Protein AF-A0A2H5W2K4-F1 (afdb_monomer_lite)

Foldseek 3Di:
DVVCVVVVHDPDPDACLVVCVVCVVVVAQEDADAFQQVVVVVRCVVSRHHYPHHDYDDDADDPVCVVVVVCCCPVRVGNDDRD

Sequence (83 aa):
MEANLQLGFAPDERSYEDCVAILHALGIRQIRLLSNNPQKIAALRKAGLEIVERVPLEVEPREETVAYLRAKKEKLGHLLSSV

Structure (mmCIF, N/CA/C/O backbone):
data_AF-A0A2H5W2K4-F1
#
_entry.id   AF-A0A2H5W2K4-F1
#
loop_
_atom_site.group_PDB
_atom_site.id
_atom_site.type_symbol
_atom_site.label_atom_id
_atom_site.label_alt_id
_atom_site.label_comp_id
_atom_site.label_asym_id
_atom_site.label_entity_id
_atom_site.label_seq_id
_atom_site.pdbx_PDB_ins_code
_atom_site.Cartn_x
_atom_site.Cartn_y
_atom_site.Cartn_z
_atom_site.occupancy
_atom_site.B_iso_or_equiv
_atom_site.auth_seq_id
_atom_site.auth_comp_id
_atom_site.auth_asym_id
_atom_site.auth_atom_id
_atom_site.pdbx_PDB_model_num
ATOM 1 N N . MET A 1 1 ? 0.770 2.225 -19.491 1.00 58.38 1 MET A N 1
ATOM 2 C CA . MET A 1 1 ? -0.245 3.298 -19.557 1.00 58.38 1 MET A CA 1
ATOM 3 C C . MET A 1 1 ? -0.808 3.426 -20.960 1.00 58.38 1 MET A C 1
ATOM 5 O O . MET A 1 1 ? -2.021 3.385 -21.085 1.00 58.38 1 MET A O 1
ATOM 9 N N . GLU A 1 2 ? 0.036 3.484 -21.996 1.00 62.56 2 GLU A N 1
ATOM 10 C CA . GLU A 1 2 ? -0.416 3.557 -23.397 1.00 62.56 2 GLU A CA 1
ATOM 11 C C . GLU A 1 2 ? -1.394 2.437 -23.774 1.00 62.56 2 GLU A C 1
ATOM 13 O O . GLU A 1 2 ? -2.425 2.729 -24.359 1.00 62.56 2 GLU A O 1
ATOM 18 N N . ALA A 1 3 ? -1.161 1.194 -23.338 1.00 67.50 3 ALA A N 1
A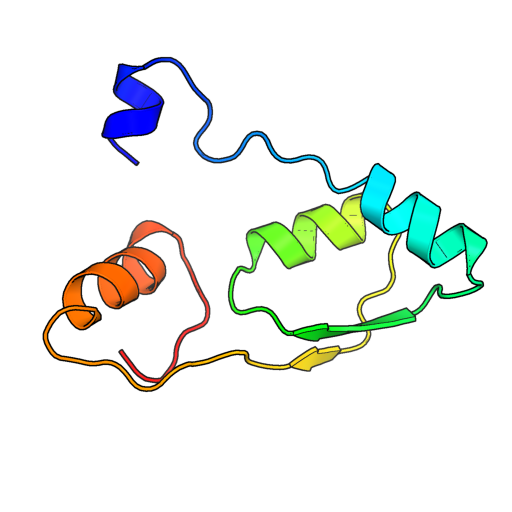TOM 19 C CA . ALA A 1 3 ? -2.081 0.085 -23.611 1.00 67.50 3 ALA A CA 1
ATOM 20 C C . ALA A 1 3 ? -3.506 0.291 -23.048 1.00 67.50 3 ALA A C 1
ATOM 22 O O . ALA A 1 3 ? -4.470 0.044 -23.760 1.00 67.50 3 ALA A O 1
ATOM 23 N N . ASN A 1 4 ? -3.662 0.783 -21.810 1.00 66.62 4 ASN A N 1
ATOM 24 C CA . ASN A 1 4 ? -4.993 0.989 -21.212 1.00 66.62 4 ASN A CA 1
ATOM 25 C C . ASN A 1 4 ? -5.761 2.105 -21.930 1.00 66.62 4 ASN A C 1
ATOM 27 O O . ASN A 1 4 ? -6.940 1.945 -22.222 1.00 66.62 4 ASN A O 1
ATOM 31 N N . LEU A 1 5 ? -5.072 3.201 -22.264 1.00 66.38 5 LEU A N 1
ATOM 32 C CA . LEU A 1 5 ? -5.671 4.338 -22.963 1.00 66.38 5 LEU A CA 1
ATOM 33 C C . LEU A 1 5 ? -6.069 3.980 -24.401 1.00 66.38 5 LEU A C 1
ATOM 35 O O . LEU A 1 5 ? -7.137 4.377 -24.852 1.00 66.38 5 LEU A O 1
ATOM 39 N N . GLN A 1 6 ? -5.247 3.188 -25.099 1.00 73.94 6 GLN A N 1
ATOM 40 C CA . GLN A 1 6 ? -5.556 2.669 -26.440 1.00 73.94 6 GLN A CA 1
ATOM 41 C C . GLN A 1 6 ? -6.795 1.763 -26.445 1.00 73.94 6 GLN A C 1
ATOM 43 O O . GLN A 1 6 ? -7.499 1.681 -27.445 1.00 73.94 6 GLN A O 1
ATOM 48 N N . LEU A 1 7 ? -7.076 1.110 -25.318 1.00 77.38 7 LEU A N 1
ATOM 49 C CA . LEU A 1 7 ? -8.243 0.255 -25.124 1.00 77.38 7 LEU A CA 1
ATOM 50 C C . LEU A 1 7 ? -9.455 1.002 -24.530 1.00 77.38 7 LEU A C 1
ATOM 52 O O . LEU A 1 7 ? -10.482 0.380 -24.283 1.00 77.38 7 LEU A O 1
ATOM 56 N N . GLY A 1 8 ? -9.354 2.319 -24.307 1.00 76.38 8 GLY A N 1
ATOM 57 C CA . GLY A 1 8 ? -10.440 3.146 -23.769 1.00 76.38 8 GLY A CA 1
ATOM 58 C C . GLY A 1 8 ? -10.663 3.032 -22.256 1.00 76.38 8 GLY A C 1
ATOM 59 O O . GLY A 1 8 ? -11.651 3.564 -21.759 1.00 76.38 8 GLY A O 1
ATOM 60 N N . PHE A 1 9 ? -9.761 2.377 -21.519 1.00 74.25 9 PHE A N 1
ATOM 61 C CA . PHE A 1 9 ? -9.855 2.233 -20.064 1.00 74.25 9 PHE A CA 1
ATOM 62 C C . PHE A 1 9 ? -9.154 3.374 -19.331 1.00 74.25 9 PHE A C 1
ATOM 64 O O . PHE A 1 9 ? -8.131 3.905 -19.788 1.00 74.25 9 PHE A O 1
ATOM 71 N N . ALA A 1 10 ? -9.651 3.704 -18.136 1.00 69.69 10 ALA A N 1
ATOM 72 C CA . ALA A 1 10 ? -8.924 4.611 -17.262 1.00 69.69 10 ALA A CA 1
ATOM 73 C C . ALA A 1 10 ? -7.563 4.001 -16.847 1.00 69.69 10 ALA A C 1
ATOM 75 O O . ALA A 1 10 ? -7.384 2.778 -16.821 1.00 69.69 10 ALA A O 1
ATOM 76 N N . PRO A 1 11 ? -6.572 4.833 -16.478 1.00 66.81 11 PRO A N 1
ATOM 77 C CA . PRO A 1 11 ? -5.288 4.338 -15.990 1.00 66.81 11 PRO A CA 1
ATOM 78 C C . PRO A 1 11 ? -5.400 3.443 -14.746 1.00 66.81 11 PRO A C 1
ATOM 80 O O . PRO A 1 11 ? -4.555 2.568 -14.556 1.00 66.81 11 PRO A O 1
ATOM 83 N N . ASP A 1 12 ? -6.432 3.663 -13.924 1.00 71.81 12 ASP A N 1
ATOM 84 C CA . ASP A 1 12 ? -6.794 2.849 -12.764 1.00 71.81 12 ASP A CA 1
ATOM 85 C C . ASP A 1 12 ? -8.307 2.964 -12.490 1.00 71.81 12 ASP A C 1
ATOM 87 O O . ASP A 1 12 ? -8.789 4.045 -12.159 1.00 71.81 12 ASP A O 1
ATOM 91 N N . GLU A 1 13 ? -9.055 1.866 -12.633 1.00 74.00 13 GLU A N 1
ATOM 92 C CA . GLU A 1 13 ? -10.512 1.803 -12.386 1.00 74.00 13 GLU A CA 1
ATOM 93 C C . GLU A 1 13 ? -10.870 1.166 -11.034 1.00 74.00 13 GLU A C 1
ATOM 95 O O . GLU A 1 13 ? -12.034 0.894 -10.746 1.00 74.00 13 GLU A O 1
ATOM 100 N N . ARG A 1 14 ? -9.878 0.880 -10.185 1.00 82.69 14 ARG A N 1
ATOM 101 C CA . ARG A 1 14 ? -10.126 0.149 -8.938 1.00 82.69 14 ARG A CA 1
ATOM 102 C C . ARG A 1 14 ? -10.856 1.015 -7.911 1.00 82.69 14 ARG A C 1
ATOM 104 O O . ARG A 1 14 ? -10.380 2.089 -7.544 1.00 82.69 14 ARG A O 1
ATOM 111 N N . SER A 1 15 ? -11.941 0.473 -7.357 1.00 83.38 15 SER A N 1
ATOM 112 C CA . SER A 1 15 ? -12.539 0.931 -6.098 1.00 83.38 15 SER A CA 1
ATOM 113 C C . SER A 1 15 ? -11.993 0.117 -4.922 1.00 83.38 15 SER A C 1
ATOM 115 O O . SER A 1 15 ? -11.701 -1.069 -5.059 1.00 83.38 15 SER A O 1
ATOM 117 N N . TYR A 1 16 ? -11.848 0.758 -3.760 1.00 89.62 16 TYR A N 1
ATOM 118 C CA . TYR A 1 16 ? -11.421 0.111 -2.513 1.00 89.62 16 TYR A CA 1
ATOM 119 C C . TYR A 1 16 ? -12.527 0.083 -1.449 1.00 89.62 16 TYR A C 1
ATOM 121 O O . TYR A 1 16 ? -12.260 -0.296 -0.310 1.00 89.62 16 TYR A O 1
ATOM 129 N N . GLU A 1 17 ? -13.751 0.478 -1.801 1.00 90.75 17 GLU A N 1
ATOM 130 C CA . GLU A 1 17 ? -14.886 0.548 -0.873 1.00 90.75 17 GLU A CA 1
ATOM 131 C C . GLU A 1 17 ? -15.177 -0.812 -0.227 1.00 90.75 17 GLU A C 1
ATOM 133 O O . GLU A 1 17 ? -15.262 -0.899 0.997 1.00 90.75 17 GLU A O 1
ATOM 138 N N . ASP A 1 18 ? -15.182 -1.889 -1.017 1.00 92.31 18 ASP A N 1
ATOM 139 C CA . ASP A 1 18 ? -15.386 -3.252 -0.511 1.00 92.31 18 ASP A CA 1
ATOM 140 C C . ASP A 1 18 ? -14.286 -3.676 0.471 1.00 92.31 18 ASP A C 1
ATOM 142 O O . ASP A 1 18 ? -14.556 -4.284 1.509 1.00 92.31 18 ASP A O 1
ATOM 146 N N . CYS A 1 19 ? -13.027 -3.317 0.187 1.00 92.00 19 CYS A N 1
ATOM 147 C CA . CYS A 1 19 ? -11.914 -3.601 1.092 1.00 92.00 19 CYS A CA 1
ATOM 148 C C . CYS A 1 19 ? -12.107 -2.903 2.441 1.00 92.00 19 CYS A C 1
ATOM 150 O O . CYS A 1 19 ? -11.876 -3.510 3.488 1.00 92.00 19 CYS A O 1
ATOM 152 N N . VAL A 1 20 ? -12.530 -1.635 2.424 1.00 94.44 20 VAL A N 1
ATOM 153 C CA . VAL A 1 20 ? -12.794 -0.880 3.653 1.00 94.44 20 VAL A CA 1
ATOM 154 C C . VAL A 1 20 ? -13.994 -1.459 4.397 1.00 94.44 20 VAL A C 1
ATOM 156 O O . VAL A 1 20 ? -13.909 -1.625 5.610 1.00 94.44 20 VAL A O 1
ATOM 159 N N . ALA A 1 21 ? -15.062 -1.850 3.700 1.00 95.19 21 ALA A N 1
ATOM 160 C CA . ALA A 1 21 ? -16.234 -2.476 4.310 1.00 95.19 21 ALA A CA 1
ATOM 161 C C . ALA A 1 21 ? -15.878 -3.776 5.052 1.00 95.19 21 ALA A C 1
ATOM 163 O O . ALA A 1 21 ? -16.289 -3.962 6.199 1.00 95.19 21 ALA A O 1
ATOM 164 N N . ILE A 1 22 ? -15.054 -4.639 4.445 1.00 96.56 22 ILE A N 1
ATOM 165 C CA . ILE A 1 22 ? -14.576 -5.880 5.076 1.00 96.56 22 ILE A CA 1
ATOM 166 C C . ILE A 1 22 ? -13.752 -5.571 6.327 1.00 96.56 22 ILE A C 1
ATOM 168 O O . ILE A 1 22 ? -14.027 -6.109 7.399 1.00 96.56 22 ILE A O 1
ATOM 172 N N . LEU A 1 23 ? -12.760 -4.680 6.221 1.00 96.25 23 LEU A N 1
ATOM 173 C CA . LEU A 1 23 ? -11.949 -4.276 7.373 1.00 96.25 23 LEU A CA 1
ATOM 174 C C . LEU A 1 23 ? -12.824 -3.681 8.477 1.00 96.25 23 LEU A C 1
ATOM 176 O O . LEU A 1 23 ? -12.626 -3.967 9.658 1.00 96.25 23 LEU A O 1
ATOM 180 N N . HIS A 1 24 ? -13.842 -2.915 8.088 1.00 96.00 24 HIS A N 1
ATOM 181 C CA . HIS A 1 24 ? -14.751 -2.308 9.030 1.00 96.00 24 HIS A CA 1
ATOM 182 C C . HIS A 1 24 ? -15.620 -3.325 9.767 1.00 96.00 24 HIS A C 1
ATOM 184 O O . HIS A 1 24 ? -15.824 -3.163 10.974 1.00 96.00 24 HIS A O 1
ATOM 190 N N . ALA A 1 25 ? -16.097 -4.355 9.067 1.00 97.44 25 ALA A N 1
ATOM 191 C CA . ALA A 1 25 ? -16.837 -5.470 9.649 1.00 97.44 25 ALA A CA 1
ATOM 192 C C . ALA A 1 25 ? -15.980 -6.273 10.644 1.00 97.44 25 ALA A C 1
ATOM 194 O O . ALA A 1 25 ? -16.500 -6.767 11.640 1.00 97.44 25 ALA A O 1
ATOM 195 N N . LEU A 1 26 ? -14.661 -6.326 10.432 1.00 97.44 26 LEU A N 1
ATOM 196 C CA . LEU A 1 26 ? -13.694 -6.912 11.370 1.00 97.44 26 LEU A CA 1
ATOM 197 C C . LEU A 1 26 ? -13.328 -5.981 12.544 1.00 97.44 26 LEU A C 1
ATOM 199 O O . LEU A 1 26 ? -12.463 -6.318 13.347 1.00 97.44 26 LEU A O 1
ATOM 203 N N . GLY A 1 27 ? -13.947 -4.799 12.648 1.00 97.06 27 GLY A N 1
ATOM 204 C CA . GLY A 1 27 ? -13.656 -3.812 13.695 1.00 97.06 27 GLY A CA 1
ATOM 205 C C . GLY A 1 27 ? -12.360 -3.023 13.483 1.00 97.06 27 GLY A C 1
ATOM 206 O O . GLY A 1 27 ? -11.970 -2.236 14.342 1.00 97.06 27 GLY A O 1
ATOM 207 N N . ILE A 1 28 ? -11.698 -3.182 12.335 1.00 97.12 28 ILE A N 1
ATOM 208 C CA . ILE A 1 28 ? -10.461 -2.475 12.006 1.00 97.12 28 ILE A CA 1
ATOM 209 C C . ILE A 1 28 ? -10.827 -1.115 11.410 1.00 97.12 28 ILE A C 1
ATOM 211 O O . ILE A 1 28 ? -11.644 -1.018 10.496 1.00 97.12 28 ILE A O 1
ATOM 215 N N . ARG A 1 29 ? -10.238 -0.047 11.948 1.00 93.69 29 ARG A N 1
ATOM 216 C CA . ARG A 1 29 ? -10.409 1.336 11.457 1.00 93.69 29 ARG A CA 1
ATOM 217 C C . ARG A 1 29 ? -9.083 1.996 11.087 1.00 93.69 29 ARG A C 1
ATOM 219 O O . ARG A 1 29 ? -9.060 2.855 10.213 1.00 93.69 29 ARG A O 1
ATOM 226 N N . GLN A 1 30 ? -7.997 1.544 11.712 1.00 96.44 30 GLN A N 1
ATOM 227 C CA . GLN A 1 30 ? -6.641 2.053 11.538 1.00 96.44 30 GLN A CA 1
ATOM 228 C C . GLN A 1 30 ? -5.706 0.946 11.070 1.00 96.44 30 GLN A C 1
ATOM 230 O O . GLN A 1 30 ? -5.716 -0.150 11.632 1.00 96.44 30 GLN A O 1
ATOM 235 N N . ILE A 1 31 ? -4.880 1.236 10.062 1.00 96.25 31 ILE A N 1
ATOM 236 C CA . ILE A 1 31 ? -3.881 0.289 9.559 1.00 96.25 31 ILE A CA 1
ATOM 237 C C . ILE A 1 31 ? -2.518 0.936 9.306 1.00 96.25 31 ILE A C 1
ATOM 239 O O . ILE A 1 31 ? -2.405 2.101 8.917 1.00 96.25 31 ILE A O 1
ATOM 243 N N . ARG A 1 32 ? -1.475 0.114 9.439 1.00 97.44 32 ARG A N 1
ATOM 244 C CA . ARG A 1 32 ? -0.161 0.355 8.838 1.00 97.44 32 ARG A CA 1
ATOM 245 C C . ARG A 1 32 ? -0.172 -0.287 7.452 1.00 97.44 32 ARG A C 1
ATOM 247 O O . ARG A 1 32 ? -0.237 -1.509 7.334 1.00 97.44 32 ARG A O 1
ATOM 254 N N . LEU A 1 33 ? -0.192 0.521 6.397 1.00 96.75 33 LEU A N 1
ATOM 255 C CA . LEU A 1 33 ? -0.393 0.034 5.034 1.00 96.75 33 LEU A CA 1
ATOM 256 C C . LEU A 1 33 ? 0.937 -0.309 4.359 1.00 96.75 33 LEU A C 1
ATOM 258 O O . LEU A 1 33 ? 1.759 0.575 4.122 1.00 96.75 33 LEU A O 1
ATOM 262 N N . LEU A 1 34 ? 1.085 -1.567 3.942 1.00 96.69 34 LEU A N 1
ATOM 263 C CA . LEU A 1 34 ? 2.155 -2.021 3.052 1.00 96.69 34 LEU A CA 1
ATOM 264 C C . LEU A 1 34 ? 1.856 -1.584 1.607 1.00 96.69 34 LEU A C 1
ATOM 266 O O . LEU A 1 34 ? 1.007 -2.176 0.935 1.00 96.69 34 LEU A O 1
ATOM 270 N N . SER A 1 35 ? 2.498 -0.516 1.124 1.00 94.38 35 SER A N 1
ATOM 271 C CA . SER A 1 35 ? 2.299 -0.022 -0.249 1.00 94.38 35 SER A CA 1
ATOM 272 C C . SER A 1 35 ? 3.405 0.929 -0.715 1.00 94.38 35 SER A C 1
ATOM 274 O O . SER A 1 35 ? 3.849 1.814 0.021 1.00 94.38 35 SER A O 1
ATOM 276 N N . ASN A 1 36 ? 3.744 0.824 -2.004 1.00 93.06 36 ASN A N 1
ATOM 277 C CA . ASN A 1 36 ? 4.558 1.813 -2.726 1.00 93.06 36 ASN A CA 1
ATOM 278 C C . ASN A 1 36 ? 3.730 2.660 -3.700 1.00 93.06 36 ASN A C 1
ATOM 280 O O . ASN A 1 36 ? 4.269 3.562 -4.330 1.00 93.06 36 ASN A O 1
ATOM 284 N N . ASN A 1 37 ? 2.438 2.365 -3.866 1.00 92.62 37 ASN A N 1
ATOM 285 C CA . ASN A 1 37 ? 1.561 3.135 -4.740 1.00 92.62 37 ASN A CA 1
ATOM 286 C C . ASN A 1 37 ? 0.856 4.237 -3.924 1.00 92.62 37 ASN A C 1
ATOM 288 O O . ASN A 1 37 ? -0.019 3.897 -3.116 1.00 92.62 37 ASN A O 1
ATOM 292 N N . PRO A 1 38 ? 1.177 5.529 -4.126 1.00 90.69 38 PRO A N 1
ATOM 293 C CA . PRO A 1 38 ? 0.508 6.624 -3.424 1.00 90.69 38 PRO A CA 1
ATOM 294 C C . PRO A 1 38 ? -0.972 6.772 -3.807 1.00 90.69 38 PRO A C 1
ATOM 296 O O . PRO A 1 38 ? -1.777 7.157 -2.962 1.00 90.69 38 PRO A O 1
ATOM 299 N N . GLN A 1 39 ? -1.371 6.393 -5.026 1.00 90.69 39 GLN A N 1
ATOM 300 C CA . GLN A 1 39 ? -2.775 6.440 -5.452 1.00 90.69 39 GLN A CA 1
ATOM 301 C C . GLN A 1 39 ? -3.638 5.474 -4.629 1.00 90.69 39 GLN A C 1
ATOM 303 O O . GLN A 1 39 ? -4.736 5.828 -4.210 1.00 90.69 39 GLN A O 1
ATOM 308 N N . LYS A 1 40 ? -3.104 4.290 -4.290 1.00 89.88 40 LYS A N 1
ATOM 309 C CA . LYS A 1 40 ? -3.772 3.329 -3.393 1.00 89.88 40 LYS A CA 1
ATOM 310 C C . LYS A 1 40 ? -3.985 3.907 -1.990 1.00 89.88 40 LYS A C 1
ATOM 312 O O . LYS A 1 40 ? -5.036 3.690 -1.396 1.00 89.88 40 LYS A O 1
ATOM 317 N N . ILE A 1 41 ? -3.008 4.655 -1.470 1.00 92.62 41 ILE A N 1
ATOM 318 C CA . ILE A 1 41 ? -3.112 5.325 -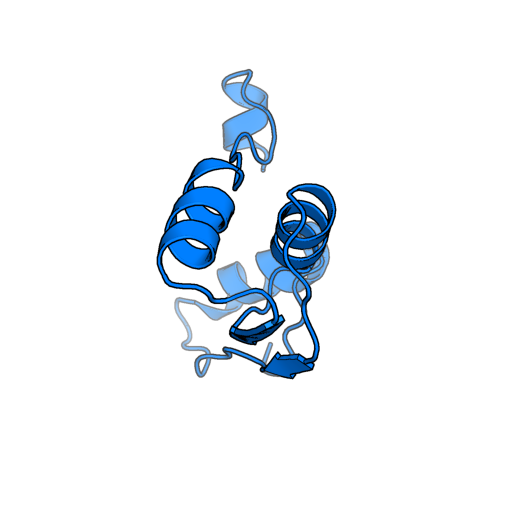0.161 1.00 92.62 41 ILE A CA 1
ATOM 319 C C . ILE A 1 41 ? -4.246 6.356 -0.197 1.00 92.62 41 ILE A C 1
ATOM 321 O O . ILE A 1 41 ? -5.099 6.366 0.689 1.00 92.62 41 ILE A O 1
ATOM 325 N N . ALA A 1 42 ? -4.271 7.202 -1.231 1.00 91.69 42 ALA A N 1
ATOM 326 C CA . ALA A 1 42 ? -5.298 8.226 -1.396 1.00 91.69 42 ALA A CA 1
ATOM 327 C C . ALA A 1 42 ? -6.701 7.615 -1.539 1.00 91.69 42 ALA A C 1
ATOM 329 O O . ALA A 1 42 ? -7.639 8.075 -0.889 1.00 91.69 42 ALA A O 1
ATOM 330 N N . ALA A 1 43 ? -6.836 6.551 -2.332 1.00 91.19 43 ALA A N 1
ATOM 331 C CA . ALA A 1 43 ? -8.113 5.885 -2.555 1.00 91.19 43 ALA A CA 1
ATOM 332 C C . ALA A 1 43 ? -8.661 5.214 -1.282 1.00 91.19 43 ALA A C 1
ATOM 334 O O . ALA A 1 43 ? -9.834 5.388 -0.965 1.00 91.19 43 ALA A O 1
ATOM 335 N N . LEU A 1 44 ? -7.815 4.528 -0.504 1.00 93.00 44 LEU A N 1
ATOM 336 C CA . LEU A 1 44 ? -8.216 3.926 0.776 1.00 93.00 44 LEU A CA 1
ATOM 337 C C . LEU A 1 44 ? -8.617 4.976 1.823 1.00 93.00 44 LEU A C 1
ATOM 339 O O . LEU A 1 44 ? -9.604 4.783 2.529 1.00 93.00 44 LEU A O 1
ATOM 343 N N . ARG A 1 45 ? -7.903 6.111 1.888 1.00 92.75 45 ARG A N 1
ATOM 344 C CA . ARG A 1 45 ? -8.295 7.241 2.749 1.00 92.75 45 ARG A CA 1
ATOM 345 C C . ARG A 1 45 ? -9.645 7.818 2.343 1.00 92.75 45 ARG A C 1
ATOM 347 O O . ARG A 1 45 ? -10.489 8.043 3.202 1.00 92.75 45 ARG A O 1
ATOM 354 N N . LYS A 1 46 ? -9.868 8.022 1.040 1.00 92.25 46 LYS A N 1
ATOM 355 C CA . LYS A 1 46 ? -11.150 8.509 0.509 1.00 92.25 46 LYS A CA 1
ATOM 356 C C . LYS A 1 46 ? -12.300 7.546 0.824 1.00 92.25 46 LYS A C 1
ATOM 358 O O . LYS A 1 46 ? -13.396 8.003 1.120 1.00 92.25 46 LYS A O 1
ATOM 363 N N . ALA A 1 47 ? -12.035 6.242 0.802 1.00 90.88 47 ALA A N 1
ATOM 364 C CA . ALA A 1 47 ? -12.997 5.205 1.163 1.00 90.88 47 ALA A CA 1
ATOM 365 C C . ALA A 1 47 ? -13.265 5.102 2.683 1.00 90.88 47 ALA A C 1
ATOM 367 O O . ALA A 1 47 ? -14.109 4.313 3.093 1.00 90.88 47 ALA A O 1
ATOM 368 N N . GLY A 1 48 ? -12.588 5.899 3.522 1.00 90.69 48 GLY A N 1
ATOM 369 C CA . GLY A 1 48 ? -12.871 6.009 4.958 1.00 90.69 48 GLY A CA 1
ATOM 370 C C . GLY A 1 48 ? -11.960 5.192 5.875 1.00 90.69 48 GLY A C 1
ATOM 371 O O . GLY A 1 48 ? -12.265 5.072 7.059 1.00 90.69 48 GLY A O 1
ATOM 372 N N . LEU A 1 49 ? -10.851 4.647 5.363 1.00 94.69 49 LEU A N 1
ATOM 373 C CA . LEU A 1 49 ? -9.872 3.920 6.173 1.00 94.69 49 LEU A CA 1
ATOM 374 C C . LEU A 1 49 ? -8.753 4.846 6.663 1.00 94.69 49 LEU A C 1
ATOM 376 O O . LEU A 1 49 ? -8.106 5.542 5.873 1.00 94.69 49 LEU A O 1
ATOM 380 N N . GLU A 1 50 ? -8.467 4.810 7.961 1.00 95.81 50 GLU A N 1
ATOM 381 C CA . GLU A 1 50 ? -7.382 5.588 8.543 1.00 95.81 50 GLU A CA 1
ATOM 382 C C . GLU A 1 50 ? -6.039 4.863 8.353 1.00 95.81 50 GLU A C 1
ATOM 384 O O . GLU A 1 50 ? -5.817 3.744 8.817 1.00 95.81 50 GLU A O 1
ATOM 389 N N . ILE A 1 51 ? -5.116 5.510 7.640 1.00 96.12 51 ILE A N 1
ATOM 390 C CA . ILE A 1 51 ? -3.757 4.999 7.425 1.00 96.12 51 ILE A CA 1
ATOM 391 C C . ILE A 1 51 ? -2.815 5.774 8.336 1.00 96.12 51 ILE A C 1
ATOM 393 O O . ILE A 1 51 ? -2.442 6.907 8.006 1.00 96.12 51 ILE A O 1
ATOM 397 N N . VAL A 1 52 ? -2.432 5.139 9.445 1.00 97.00 52 VAL A N 1
ATOM 398 C CA . VAL A 1 52 ? -1.555 5.717 10.478 1.00 97.00 52 VAL A CA 1
ATOM 399 C C . VAL A 1 52 ? -0.082 5.678 10.078 1.00 97.00 52 VAL A C 1
ATOM 401 O O . VAL A 1 52 ? 0.706 6.513 10.503 1.00 97.00 52 VAL A O 1
ATOM 404 N N . GLU A 1 53 ? 0.292 4.741 9.207 1.00 96.50 53 GLU A N 1
ATOM 405 C CA . GLU A 1 53 ? 1.656 4.608 8.702 1.00 96.50 53 GLU A CA 1
ATOM 406 C C . GLU A 1 53 ? 1.647 3.977 7.310 1.00 96.50 53 GLU A C 1
ATOM 408 O O . GLU A 1 53 ? 0.865 3.064 7.031 1.00 96.50 53 GLU A O 1
ATOM 413 N N . ARG A 1 54 ? 2.551 4.430 6.439 1.00 95.25 54 ARG A N 1
ATOM 414 C CA . ARG A 1 54 ? 2.897 3.715 5.209 1.00 95.25 54 ARG A CA 1
ATOM 415 C C . ARG A 1 54 ? 4.185 2.937 5.444 1.00 95.25 54 ARG A C 1
ATOM 417 O O . ARG A 1 54 ? 5.238 3.541 5.631 1.00 95.25 54 ARG A O 1
ATOM 424 N N . VAL A 1 55 ? 4.105 1.620 5.322 1.00 96.25 55 VAL A N 1
ATOM 425 C CA . VAL A 1 55 ? 5.262 0.728 5.351 1.00 96.25 55 VAL A CA 1
ATOM 426 C C . VAL A 1 55 ? 5.688 0.440 3.901 1.00 96.25 55 VAL A C 1
ATOM 428 O O . VAL A 1 55 ? 4.851 0.000 3.103 1.00 96.25 55 VAL A O 1
ATOM 431 N N . PRO A 1 56 ? 6.946 0.724 3.506 1.00 94.00 56 PRO A N 1
ATOM 432 C CA . PRO A 1 56 ? 7.446 0.371 2.179 1.00 94.00 56 PRO A CA 1
ATOM 433 C C . PRO A 1 56 ? 7.336 -1.134 1.918 1.00 94.00 56 PRO A C 1
ATOM 435 O O . PRO A 1 56 ? 7.650 -1.943 2.785 1.00 94.00 56 PRO A O 1
ATOM 438 N N . LEU A 1 57 ? 6.911 -1.500 0.710 1.00 91.81 57 LEU A N 1
ATOM 439 C CA . LEU A 1 57 ? 6.854 -2.885 0.239 1.00 91.81 57 LEU A CA 1
ATOM 440 C C . LEU A 1 57 ? 7.731 -3.036 -1.005 1.0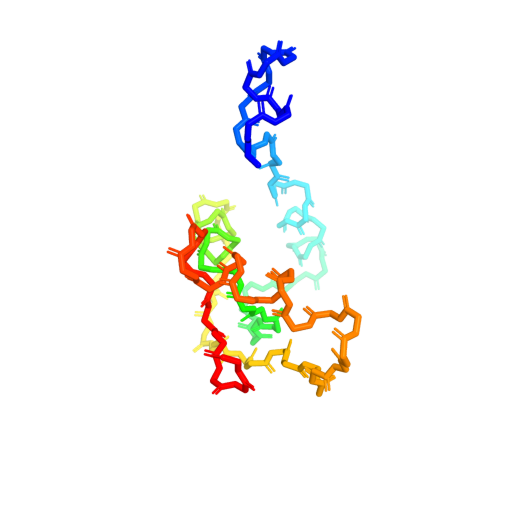0 91.81 57 LEU A C 1
ATOM 442 O O . LEU A 1 57 ? 7.238 -3.222 -2.117 1.00 91.81 57 LEU A O 1
ATOM 446 N N . GLU A 1 58 ? 9.031 -2.828 -0.844 1.00 89.44 58 GLU A N 1
ATOM 447 C CA . GLU A 1 58 ? 9.998 -2.923 -1.939 1.00 89.44 58 GLU A CA 1
ATOM 448 C C . GLU A 1 58 ? 10.488 -4.363 -2.108 1.00 89.44 58 GLU A C 1
ATOM 450 O O . GLU A 1 58 ? 10.605 -5.113 -1.142 1.00 89.44 58 GLU A O 1
ATOM 455 N N . VAL A 1 59 ? 10.747 -4.745 -3.355 1.00 87.00 59 VAL A N 1
ATOM 456 C CA . VAL A 1 59 ? 11.363 -6.024 -3.712 1.00 87.00 59 VAL A CA 1
ATOM 457 C C . VAL A 1 59 ? 12.651 -5.694 -4.440 1.00 87.00 59 VAL A C 1
ATOM 459 O O . VAL A 1 59 ? 12.673 -4.752 -5.233 1.00 87.00 59 VAL A O 1
ATOM 462 N N . GLU A 1 60 ? 13.700 -6.462 -4.169 1.00 88.88 60 GLU A N 1
ATOM 463 C CA . GLU A 1 60 ? 14.992 -6.254 -4.806 1.00 88.88 60 GLU A CA 1
ATOM 464 C C . GLU A 1 60 ? 14.866 -6.365 -6.337 1.00 88.88 60 GLU A C 1
ATOM 466 O O . GLU A 1 60 ? 14.315 -7.356 -6.842 1.00 88.88 60 GLU A O 1
ATOM 471 N N . PRO A 1 61 ? 15.310 -5.343 -7.089 1.00 89.00 61 PRO A N 1
ATOM 472 C CA . PRO A 1 61 ? 15.232 -5.356 -8.541 1.00 89.00 61 PRO A CA 1
ATOM 473 C C . PRO A 1 61 ? 16.104 -6.463 -9.124 1.00 89.00 61 PRO A C 1
ATOM 475 O O . PRO A 1 61 ? 17.207 -6.724 -8.655 1.00 89.00 61 PRO A O 1
ATOM 478 N N . ARG A 1 62 ? 15.618 -7.080 -10.196 1.00 91.62 62 ARG A N 1
ATOM 479 C CA . ARG A 1 62 ? 16.382 -8.007 -11.036 1.00 91.62 62 ARG A CA 1
ATOM 480 C C . ARG A 1 62 ? 16.482 -7.419 -12.431 1.00 91.62 62 ARG A C 1
ATOM 48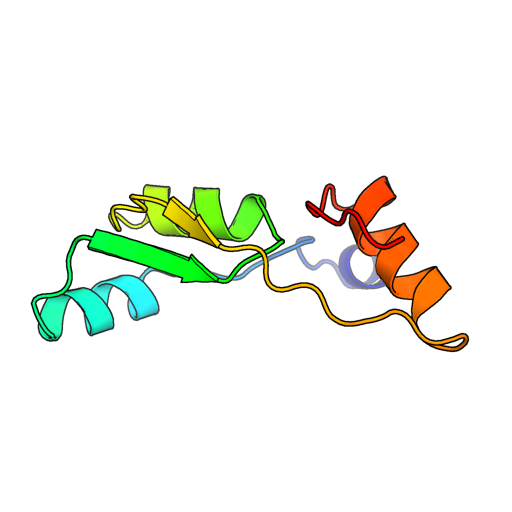2 O O . ARG A 1 62 ? 15.685 -6.543 -12.774 1.00 91.62 62 ARG A O 1
ATOM 489 N N . GLU A 1 63 ? 17.424 -7.892 -13.237 1.00 91.31 63 GLU A N 1
ATOM 490 C CA . GLU A 1 63 ? 17.651 -7.360 -14.587 1.00 91.31 63 GLU A CA 1
ATOM 491 C C . GLU A 1 63 ? 16.355 -7.284 -15.412 1.00 91.31 63 GLU A C 1
ATOM 493 O O . GLU A 1 63 ? 16.108 -6.287 -16.091 1.00 91.31 63 GLU A O 1
ATOM 498 N N . GLU A 1 64 ? 15.459 -8.264 -15.263 1.00 91.62 64 GLU A N 1
ATOM 499 C CA . GLU A 1 64 ? 14.191 -8.321 -15.994 1.00 91.62 64 GLU A CA 1
ATOM 500 C C . GLU A 1 64 ? 13.133 -7.337 -15.463 1.00 91.62 64 GLU A C 1
ATOM 502 O O . GLU A 1 64 ? 12.202 -6.967 -16.181 1.00 91.62 64 GLU A O 1
ATOM 507 N N . THR A 1 65 ? 13.239 -6.903 -14.202 1.00 89.56 65 THR A N 1
ATOM 508 C CA . THR A 1 65 ? 12.221 -6.078 -13.528 1.00 89.56 65 THR A CA 1
ATOM 509 C C . THR A 1 65 ? 12.614 -4.612 -13.378 1.00 89.56 65 THR A C 1
ATOM 511 O O . THR A 1 65 ? 11.728 -3.776 -13.185 1.00 89.56 65 THR A O 1
ATOM 514 N N . VAL A 1 66 ? 13.897 -4.261 -13.529 1.00 91.19 66 VAL A N 1
ATOM 515 C CA . VAL A 1 66 ? 14.402 -2.881 -13.379 1.00 91.19 66 VAL A CA 1
ATOM 516 C C . VAL A 1 66 ? 13.646 -1.896 -14.271 1.00 91.19 66 VAL A C 1
ATOM 518 O O . VAL A 1 66 ? 13.162 -0.876 -13.781 1.00 91.19 66 VAL A O 1
ATOM 521 N N . ALA A 1 67 ? 13.478 -2.199 -15.562 1.00 90.12 67 ALA A N 1
ATOM 522 C CA . ALA A 1 67 ? 12.790 -1.299 -16.492 1.00 90.12 67 ALA A CA 1
ATOM 523 C C . ALA A 1 67 ? 11.326 -1.049 -16.082 1.00 90.12 67 ALA A C 1
ATOM 525 O O . ALA A 1 67 ? 10.828 0.077 -16.133 1.00 90.12 67 ALA A O 1
ATOM 526 N N . TYR A 1 68 ? 10.646 -2.096 -15.614 1.00 88.75 68 TYR A N 1
ATOM 527 C CA . TYR A 1 68 ? 9.272 -2.011 -15.132 1.00 88.75 68 TYR A CA 1
ATOM 528 C C . TYR A 1 68 ? 9.155 -1.201 -13.834 1.00 88.75 68 TYR A C 1
ATOM 530 O O . TYR A 1 68 ? 8.265 -0.356 -13.700 1.00 88.75 68 TYR A O 1
ATOM 538 N N . LEU A 1 69 ? 10.054 -1.434 -12.877 1.00 89.25 69 LEU A N 1
ATOM 539 C CA . LEU A 1 69 ? 10.082 -0.716 -11.606 1.00 89.25 69 LEU A CA 1
ATOM 540 C C . LEU A 1 69 ? 10.431 0.770 -11.803 1.00 89.25 69 LEU A C 1
ATOM 542 O O . LEU A 1 69 ? 9.779 1.622 -11.196 1.00 89.25 69 LEU A O 1
ATOM 546 N N . ARG A 1 70 ? 11.352 1.101 -12.720 1.00 90.31 70 ARG A N 1
ATOM 547 C CA . ARG A 1 70 ? 11.614 2.492 -13.133 1.00 90.31 70 ARG A CA 1
ATOM 548 C C . ARG A 1 70 ? 10.388 3.145 -13.749 1.00 90.31 70 ARG A C 1
ATOM 550 O O . ARG A 1 70 ? 10.006 4.229 -13.325 1.00 90.31 70 ARG A O 1
ATOM 557 N N . ALA A 1 71 ? 9.697 2.464 -14.666 1.00 88.75 71 ALA A N 1
ATOM 558 C CA . ALA A 1 71 ? 8.458 2.988 -15.237 1.00 88.75 71 ALA A CA 1
ATOM 559 C C . ALA A 1 71 ? 7.398 3.263 -14.153 1.00 88.75 71 ALA A C 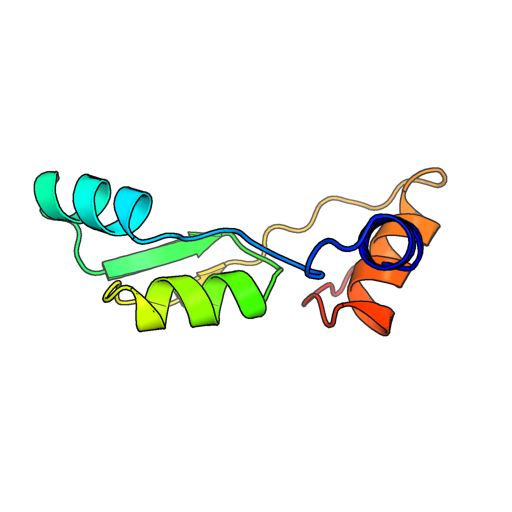1
ATOM 561 O O . ALA A 1 71 ? 6.717 4.286 -14.201 1.00 88.75 71 ALA A O 1
ATOM 562 N N . LYS A 1 72 ? 7.283 2.397 -13.139 1.00 86.69 72 LYS A N 1
ATOM 563 C CA . LYS A 1 72 ? 6.408 2.634 -11.981 1.00 86.69 72 LYS A CA 1
ATOM 564 C C . LYS A 1 72 ? 6.816 3.865 -11.172 1.00 86.69 72 LYS A C 1
ATOM 566 O O . LYS A 1 72 ? 5.944 4.634 -10.774 1.00 86.69 72 LYS A O 1
ATOM 571 N N . LYS A 1 73 ? 8.109 4.054 -10.921 1.00 89.12 73 LYS A N 1
ATOM 572 C CA . LYS A 1 73 ? 8.625 5.204 -10.170 1.00 89.12 73 LYS A CA 1
ATOM 573 C C . LYS A 1 73 ? 8.442 6.509 -10.944 1.00 89.12 73 LYS A C 1
ATOM 575 O O . LYS A 1 73 ? 7.775 7.417 -10.464 1.00 89.12 73 LYS A O 1
ATOM 580 N N . GLU A 1 74 ? 8.976 6.572 -12.157 1.00 89.25 74 GLU A N 1
ATOM 581 C CA . GLU A 1 74 ? 9.078 7.802 -12.947 1.00 89.25 74 GLU A CA 1
ATOM 582 C C . GLU A 1 74 ? 7.755 8.198 -13.604 1.00 89.25 74 GLU A C 1
ATOM 584 O O . GLU A 1 74 ? 7.394 9.370 -13.601 1.00 89.25 74 GLU A O 1
ATOM 589 N N . LYS A 1 75 ? 7.010 7.232 -14.159 1.00 85.00 75 LYS A N 1
ATOM 590 C CA . LYS A 1 75 ? 5.787 7.524 -14.928 1.00 85.00 75 LYS A CA 1
ATOM 591 C C . LYS A 1 75 ? 4.513 7.446 -14.089 1.00 85.00 75 LYS A C 1
ATOM 593 O O . LYS A 1 75 ? 3.538 8.109 -14.419 1.00 85.00 75 LYS A O 1
ATOM 598 N N . LEU A 1 76 ? 4.498 6.626 -13.034 1.00 83.75 76 LEU A N 1
ATOM 599 C CA . LEU A 1 76 ? 3.310 6.403 -12.191 1.00 83.75 76 LEU A CA 1
ATOM 600 C C . LEU A 1 76 ? 3.466 6.954 -10.763 1.00 83.75 76 LEU A C 1
ATOM 602 O O . LEU A 1 76 ? 2.548 6.819 -9.955 1.00 83.75 76 LEU A O 1
ATOM 606 N N . GLY A 1 77 ? 4.611 7.564 -10.439 1.00 86.69 77 GLY A N 1
ATOM 607 C CA . GLY A 1 77 ? 4.856 8.209 -9.148 1.00 86.69 77 GLY A CA 1
ATOM 608 C C . GLY A 1 77 ? 4.985 7.242 -7.969 1.00 86.69 77 GLY A C 1
ATOM 609 O O . GLY A 1 77 ? 4.719 7.628 -6.832 1.00 86.69 77 GLY A O 1
ATOM 610 N N . HIS A 1 78 ? 5.341 5.975 -8.204 1.00 90.19 78 HIS A N 1
ATOM 611 C CA . HIS A 1 78 ? 5.526 5.017 -7.113 1.00 90.19 78 HIS A CA 1
ATOM 612 C C . HIS A 1 78 ? 6.697 5.412 -6.201 1.00 90.19 78 HIS A C 1
ATOM 614 O O . HIS A 1 78 ? 7.767 5.810 -6.657 1.00 90.19 78 HIS A O 1
ATOM 620 N N . LEU A 1 79 ? 6.507 5.209 -4.898 1.00 89.50 79 LEU A N 1
ATOM 621 C CA . LEU A 1 79 ? 7.493 5.462 -3.851 1.00 89.50 79 LEU A CA 1
ATOM 622 C C . LEU A 1 79 ? 8.476 4.285 -3.764 1.00 89.50 79 LEU A C 1
ATOM 624 O O . LEU A 1 79 ? 8.283 3.382 -2.950 1.00 89.50 79 LEU A O 1
ATOM 628 N N . LEU A 1 80 ? 9.481 4.273 -4.640 1.00 89.81 80 LEU A N 1
ATOM 629 C CA . LEU A 1 80 ? 10.530 3.249 -4.701 1.00 89.81 80 LEU A CA 1
ATOM 630 C C . LEU A 1 80 ? 11.912 3.885 -4.504 1.00 89.81 80 LEU A C 1
ATOM 632 O O . LEU A 1 80 ? 12.251 4.860 -5.182 1.00 89.81 80 LEU A O 1
ATOM 636 N N . SER A 1 81 ? 12.716 3.326 -3.603 1.00 87.62 81 SER A N 1
ATOM 637 C CA . SER A 1 81 ? 14.089 3.775 -3.332 1.00 87.62 81 SER A CA 1
ATOM 638 C C . SER A 1 81 ? 15.146 2.923 -4.040 1.00 87.62 81 SER A C 1
ATOM 640 O O . SER A 1 81 ? 16.203 3.434 -4.392 1.00 87.62 81 SER A O 1
ATOM 642 N N . SER A 1 82 ? 14.822 1.661 -4.314 1.00 81.25 82 SER A N 1
ATOM 643 C CA . SER A 1 82 ? 15.723 0.643 -4.871 1.00 81.25 82 SER A CA 1
ATOM 644 C C . SER A 1 82 ? 15.974 0.700 -6.389 1.00 81.25 82 SER A C 1
ATOM 646 O O . SER A 1 82 ? 16.825 -0.045 -6.871 1.00 81.25 82 SER A O 1
ATOM 648 N N . VAL A 1 83 ? 15.273 1.553 -7.1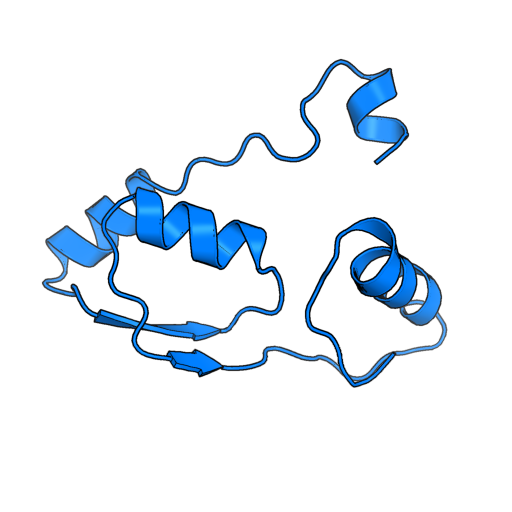52 1.00 78.62 83 VAL A N 1
ATOM 649 C CA . VAL A 1 83 ? 15.376 1.655 -8.633 1.00 78.62 83 VAL A CA 1
ATOM 650 C C . VAL A 1 83 ? 15.496 3.063 -9.176 1.00 78.62 83 VAL A C 1
ATOM 652 O O . VAL A 1 83 ? 14.985 3.998 -8.511 1.00 78.62 83 VAL A O 1
#

Radius of gyration: 14.94 Å; chains: 1; bounding box: 34×17×40 Å

pLDDT: mean 88.18, std 9.09, range [58.38, 97.44]

Secondary structure (DSSP, 8-state):
-HHHHHTT--S-----HHHHHHHHHTT--EEEEE-S-HHHHHHHHHTT-EEEEEEP------TTTHHHHHHHHHHH----S--